Protein AF-B4VHU5-F1 (afdb_monomer_lite)

Structure (mmCIF, N/CA/C/O backbone):
data_AF-B4VHU5-F1
#
_entry.id   AF-B4VHU5-F1
#
loop_
_atom_site.group_PDB
_atom_site.id
_atom_site.type_symbol
_atom_site.label_atom_id
_atom_site.label_alt_id
_atom_site.label_comp_id
_atom_site.label_asym_id
_atom_site.label_entity_id
_atom_site.label_seq_id
_atom_site.pdbx_PDB_ins_code
_atom_site.Cartn_x
_atom_site.Cartn_y
_atom_site.Cartn_z
_atom_site.occupancy
_atom_site.B_iso_or_equiv
_atom_site.auth_seq_id
_atom_site.auth_comp_id
_atom_site.auth_asym_id
_atom_site.auth_atom_id
_atom_site.pdbx_PDB_model_num
ATOM 1 N N . MET A 1 1 ? -11.933 -11.400 8.853 1.00 44.72 1 MET A N 1
ATOM 2 C CA . MET A 1 1 ? -11.392 -10.471 7.839 1.00 44.72 1 MET A CA 1
ATOM 3 C C . MET A 1 1 ? -11.579 -9.081 8.429 1.00 44.72 1 MET A C 1
ATOM 5 O O . MET A 1 1 ? -12.716 -8.769 8.742 1.00 44.72 1 MET A O 1
ATOM 9 N N . GLY A 1 2 ? -10.499 -8.368 8.773 1.00 59.31 2 GLY A N 1
ATOM 10 C CA . GLY A 1 2 ? -10.537 -7.180 9.658 1.00 59.31 2 GLY A CA 1
ATOM 11 C C . GLY A 1 2 ? -9.395 -7.075 10.688 1.00 59.31 2 GLY A C 1
ATOM 12 O O . GLY A 1 2 ? -9.429 -6.224 11.563 1.00 59.31 2 GLY A O 1
ATOM 13 N N . GLN A 1 3 ? -8.396 -7.965 10.651 1.00 72.31 3 GLN A N 1
ATOM 14 C CA . GLN A 1 3 ? -7.450 -8.165 11.766 1.00 72.31 3 GLN A CA 1
ATOM 15 C C . GLN A 1 3 ? -6.118 -7.408 11.619 1.00 72.31 3 GLN A C 1
ATOM 17 O O . GLN A 1 3 ? -5.117 -7.770 12.238 1.00 72.31 3 GLN A O 1
ATOM 22 N N . TRP A 1 4 ? -6.097 -6.328 10.835 1.00 75.06 4 TRP A N 1
ATOM 23 C CA . TRP A 1 4 ? -4.883 -5.534 10.619 1.00 75.06 4 TRP A CA 1
ATOM 24 C C . TRP A 1 4 ? -4.339 -4.937 11.929 1.00 75.06 4 TRP A C 1
ATOM 26 O O . TRP A 1 4 ? -3.128 -4.944 12.155 1.00 75.06 4 TRP A O 1
ATOM 36 N N . PHE A 1 5 ? -5.222 -4.516 12.843 1.00 68.38 5 PHE A N 1
ATOM 37 C CA . PHE A 1 5 ? -4.839 -4.058 14.187 1.00 68.38 5 PHE A CA 1
ATOM 38 C C . PHE A 1 5 ? -4.366 -5.185 15.113 1.00 68.38 5 PHE A C 1
ATOM 40 O O . PHE A 1 5 ? -3.559 -4.945 16.007 1.00 68.38 5 PHE A O 1
ATOM 47 N N . GLU A 1 6 ? -4.788 -6.424 14.864 1.00 70.94 6 GLU A N 1
ATOM 48 C CA . GLU A 1 6 ? -4.330 -7.617 15.591 1.00 70.94 6 GLU A CA 1
ATOM 49 C C . GLU A 1 6 ? -3.013 -8.178 15.025 1.00 70.94 6 GLU A C 1
ATOM 51 O O . GLU A 1 6 ? -2.548 -9.233 15.451 1.00 70.94 6 GLU A O 1
ATOM 56 N N . GLN A 1 7 ? -2.386 -7.462 14.082 1.00 67.25 7 GLN A N 1
ATOM 57 C CA . GLN A 1 7 ? -1.135 -7.840 13.422 1.00 67.25 7 GLN A CA 1
ATOM 58 C C . GLN A 1 7 ? -1.233 -9.117 12.567 1.00 67.25 7 GLN A C 1
ATOM 60 O O . GLN A 1 7 ? -0.220 -9.772 12.309 1.00 67.25 7 GLN A O 1
ATOM 65 N N . ILE A 1 8 ? -2.437 -9.460 12.106 1.00 68.69 8 ILE A N 1
ATOM 66 C CA . ILE A 1 8 ? -2.683 -10.586 11.202 1.00 68.69 8 ILE A CA 1
ATOM 67 C C . ILE A 1 8 ? -2.876 -10.018 9.796 1.00 68.69 8 ILE A C 1
ATOM 69 O O . ILE A 1 8 ? -3.797 -9.239 9.554 1.00 68.69 8 ILE A O 1
ATOM 73 N N . PHE A 1 9 ? -1.993 -10.408 8.877 1.00 74.12 9 PHE A N 1
ATOM 74 C CA . PHE A 1 9 ? -1.932 -9.874 7.516 1.00 74.12 9 PHE A CA 1
ATOM 75 C C . PHE A 1 9 ? -1.945 -10.998 6.483 1.00 74.12 9 PHE A C 1
ATOM 77 O O . PHE A 1 9 ? -1.502 -12.114 6.764 1.00 74.12 9 PHE A O 1
ATOM 84 N N . ASP A 1 10 ? -2.414 -10.674 5.280 1.00 74.25 10 ASP A N 1
ATOM 85 C CA . ASP A 1 10 ? -2.368 -11.580 4.135 1.00 74.25 10 ASP A CA 1
ATOM 86 C C . ASP A 1 10 ? -0.925 -11.815 3.645 1.00 74.25 10 ASP A C 1
ATOM 88 O O . ASP A 1 10 ? 0.012 -11.081 3.978 1.00 74.25 10 ASP A O 1
ATOM 92 N N . GLU A 1 11 ? -0.734 -12.856 2.833 1.00 74.44 11 GLU A N 1
ATOM 93 C CA . GLU A 1 11 ? 0.585 -13.266 2.347 1.00 74.44 11 GLU A CA 1
ATOM 94 C C . GLU A 1 11 ? 1.309 -12.137 1.582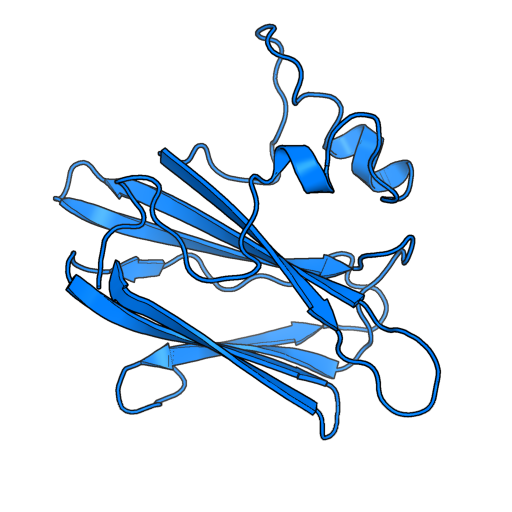 1.00 74.44 11 GLU A C 1
ATOM 96 O O . GLU A 1 11 ? 0.753 -11.476 0.699 1.00 74.44 11 GLU A O 1
ATOM 101 N N . GLY A 1 12 ? 2.584 -11.920 1.922 1.00 76.50 12 GLY A N 1
ATOM 102 C CA . GLY A 1 12 ? 3.466 -10.941 1.277 1.00 76.50 12 GLY A CA 1
ATOM 103 C C . GLY A 1 12 ? 3.525 -9.563 1.947 1.00 76.50 12 GLY A C 1
ATOM 104 O O . GLY A 1 12 ? 4.445 -8.801 1.646 1.00 76.50 12 GLY A O 1
ATOM 105 N N . TRP A 1 13 ? 2.625 -9.248 2.885 1.00 82.12 13 TRP A N 1
ATOM 106 C CA . TRP A 1 13 ? 2.737 -8.041 3.709 1.00 82.12 13 TRP A CA 1
ATOM 107 C C . TRP A 1 13 ? 3.826 -8.208 4.766 1.00 82.12 13 TRP A C 1
ATOM 109 O O . TRP A 1 13 ? 3.821 -9.159 5.547 1.00 82.12 13 TRP A O 1
ATOM 119 N N . GLN A 1 14 ? 4.765 -7.269 4.812 1.00 76.38 14 GLN A N 1
ATOM 120 C CA . GLN A 1 14 ? 5.842 -7.271 5.798 1.00 76.38 14 GLN A CA 1
ATOM 121 C C . GLN A 1 14 ? 5.912 -5.926 6.519 1.00 76.38 14 GLN A C 1
ATOM 123 O O . GLN A 1 14 ? 5.359 -4.908 6.084 1.00 76.38 14 GLN A O 1
ATOM 128 N N . ALA A 1 15 ? 6.587 -5.938 7.664 1.00 73.31 15 ALA A N 1
ATOM 129 C CA . ALA A 1 15 ? 6.862 -4.731 8.419 1.00 73.31 15 ALA A CA 1
ATOM 130 C C . ALA A 1 15 ? 7.747 -3.798 7.579 1.00 73.31 15 ALA A C 1
ATOM 132 O O . ALA A 1 15 ? 8.679 -4.250 6.906 1.00 73.31 15 ALA A O 1
ATOM 133 N N . ILE A 1 16 ? 7.438 -2.504 7.589 1.00 66.69 16 ILE A N 1
ATOM 134 C CA . ILE A 1 16 ? 8.125 -1.514 6.756 1.00 66.69 16 ILE A CA 1
ATOM 135 C C . ILE A 1 16 ? 9.640 -1.506 7.025 1.00 66.69 16 ILE A C 1
ATOM 137 O O . ILE A 1 16 ? 10.455 -1.389 6.117 1.00 66.69 16 ILE A O 1
ATOM 141 N N . GLU A 1 17 ? 10.061 -1.786 8.251 1.00 62.41 17 GLU A N 1
ATOM 142 C CA . GLU A 1 17 ? 11.464 -1.871 8.648 1.00 62.41 17 GLU A CA 1
ATOM 143 C C . GLU A 1 17 ? 12.240 -2.943 7.865 1.00 62.41 17 GLU A C 1
ATOM 145 O O . GLU A 1 17 ? 13.451 -2.815 7.690 1.00 62.41 17 GLU A O 1
ATOM 150 N N . GLN A 1 18 ? 11.574 -3.978 7.346 1.00 61.12 18 GLN A N 1
ATOM 151 C CA . GLN A 1 18 ? 12.217 -5.003 6.514 1.00 61.12 18 GLN A CA 1
ATOM 152 C C . GLN A 1 18 ? 12.543 -4.484 5.108 1.00 61.12 18 GLN A C 1
ATOM 154 O O . GLN A 1 18 ? 13.544 -4.893 4.519 1.00 61.12 18 GLN A O 1
ATOM 159 N N . PHE A 1 19 ? 11.761 -3.529 4.599 1.00 59.94 19 PHE A N 1
ATOM 160 C CA . PHE A 1 19 ? 12.010 -2.881 3.310 1.00 59.94 19 PHE A CA 1
ATOM 161 C C . PHE A 1 19 ? 12.946 -1.678 3.425 1.00 59.94 19 PHE A C 1
ATOM 163 O O . PHE A 1 19 ? 13.683 -1.401 2.480 1.00 59.94 19 PHE A O 1
ATOM 170 N N . PHE A 1 20 ? 12.945 -0.981 4.567 1.00 54.59 20 PHE A N 1
ATOM 171 C CA . PHE A 1 20 ? 13.621 0.312 4.747 1.00 54.59 20 PHE A CA 1
ATOM 172 C C . PHE A 1 20 ? 14.751 0.306 5.802 1.00 54.59 20 PHE A C 1
ATOM 174 O O . PHE A 1 20 ? 15.455 1.301 5.956 1.00 54.59 20 PHE A O 1
ATOM 181 N N . GLY A 1 21 ? 14.982 -0.807 6.507 1.00 46.97 21 GLY A N 1
ATOM 182 C CA . GLY A 1 21 ? 16.056 -0.953 7.498 1.00 46.97 21 GLY A CA 1
ATOM 183 C C . GLY A 1 21 ? 17.468 -0.968 6.894 1.00 46.97 21 GLY A C 1
ATOM 184 O O . GLY A 1 21 ? 17.650 -0.977 5.681 1.00 46.97 21 GLY A O 1
ATOM 185 N N . ALA A 1 22 ? 18.509 -1.025 7.734 1.00 42.66 22 ALA A N 1
ATOM 186 C CA . ALA A 1 22 ? 19.926 -0.889 7.341 1.00 42.66 22 ALA A CA 1
ATOM 187 C C . ALA A 1 22 ? 20.435 -1.864 6.243 1.00 42.66 22 ALA A C 1
ATOM 189 O O . ALA A 1 22 ? 21.514 -1.657 5.687 1.00 42.66 22 ALA A O 1
ATOM 190 N N . LYS A 1 23 ? 19.665 -2.912 5.916 1.00 40.66 23 LYS A N 1
ATOM 191 C CA . LYS A 1 23 ? 19.915 -3.880 4.830 1.00 40.66 23 LYS A CA 1
ATOM 192 C C . LYS A 1 23 ? 19.013 -3.680 3.598 1.00 40.66 23 LYS A C 1
ATOM 194 O O . LYS A 1 23 ? 18.921 -4.567 2.759 1.00 40.66 23 LYS A O 1
ATOM 199 N N . SER A 1 24 ? 18.338 -2.540 3.496 1.00 47.16 24 SER A N 1
ATOM 200 C CA . SER A 1 24 ? 17.478 -2.176 2.373 1.00 47.16 24 SER A CA 1
ATOM 201 C C . SER A 1 24 ? 18.286 -1.923 1.094 1.00 47.16 24 SER A C 1
ATOM 203 O O . SER A 1 24 ? 19.300 -1.217 1.131 1.00 47.16 24 SER A O 1
ATOM 205 N N . ASN A 1 25 ? 17.793 -2.446 -0.035 1.00 46.44 25 ASN A N 1
ATOM 206 C CA . ASN A 1 25 ? 18.274 -2.164 -1.396 1.00 46.44 25 ASN A CA 1
ATOM 207 C C . ASN A 1 25 ? 17.770 -0.812 -1.948 1.00 46.44 25 ASN A C 1
ATOM 209 O O . ASN A 1 25 ? 17.929 -0.535 -3.136 1.00 46.44 25 ASN A O 1
ATOM 213 N N . LEU A 1 26 ? 17.136 0.027 -1.123 1.00 49.34 26 LEU A N 1
ATOM 214 C CA . LEU A 1 26 ? 16.721 1.368 -1.527 1.00 49.34 26 LEU A CA 1
ATOM 215 C C . LEU A 1 26 ? 17.926 2.299 -1.652 1.00 49.34 26 LEU A C 1
ATOM 217 O O . LEU A 1 26 ? 18.877 2.242 -0.864 1.00 49.34 26 LEU A O 1
ATOM 221 N N . GLN A 1 27 ? 17.868 3.167 -2.662 1.00 47.06 27 GLN A N 1
ATOM 222 C CA . GLN A 1 27 ? 18.953 4.087 -2.972 1.00 47.06 27 GLN A CA 1
ATOM 223 C C . GLN A 1 27 ? 19.220 5.085 -1.827 1.00 47.06 27 GLN A C 1
ATOM 225 O O . GLN A 1 27 ? 18.306 5.442 -1.077 1.00 47.06 27 GLN A O 1
ATOM 230 N N . PRO A 1 28 ? 20.462 5.590 -1.697 1.00 49.22 28 PRO A N 1
ATOM 231 C CA . PRO A 1 28 ? 20.872 6.486 -0.616 1.00 49.22 28 PRO A CA 1
ATOM 232 C C . PRO A 1 28 ? 20.024 7.756 -0.449 1.00 49.22 28 PRO A C 1
ATOM 234 O O . PRO A 1 28 ? 19.904 8.226 0.681 1.00 49.22 28 PRO A O 1
ATOM 237 N N . GLN A 1 29 ? 19.406 8.288 -1.516 1.00 47.56 29 GLN A N 1
ATOM 238 C CA . GLN A 1 29 ? 18.503 9.446 -1.401 1.00 47.56 29 GLN A CA 1
ATOM 239 C C . GLN A 1 29 ? 17.290 9.162 -0.504 1.00 47.56 29 GLN A C 1
ATOM 241 O O . GLN A 1 29 ? 16.906 10.009 0.294 1.00 47.56 29 GLN A O 1
ATOM 246 N N . PHE A 1 30 ? 16.774 7.931 -0.546 1.00 49.59 30 PHE A N 1
ATOM 247 C CA . PHE A 1 30 ? 15.688 7.483 0.315 1.00 49.59 30 PHE A CA 1
ATOM 248 C C . PHE A 1 30 ? 16.215 7.145 1.711 1.00 49.59 30 PHE A C 1
ATOM 250 O O . PHE A 1 30 ? 15.552 7.429 2.697 1.00 49.59 30 PHE A O 1
ATOM 257 N N . ARG A 1 31 ? 17.453 6.635 1.840 1.00 49.38 31 ARG A N 1
ATOM 258 C CA . ARG A 1 31 ? 18.077 6.431 3.162 1.00 49.38 31 ARG A CA 1
ATOM 259 C C . ARG A 1 31 ? 18.261 7.730 3.937 1.00 49.38 31 ARG A C 1
ATOM 261 O O . ARG A 1 31 ? 18.104 7.687 5.143 1.00 49.38 31 ARG A O 1
ATOM 268 N N . GLY A 1 32 ? 18.593 8.854 3.300 1.00 40.75 32 GLY A N 1
AT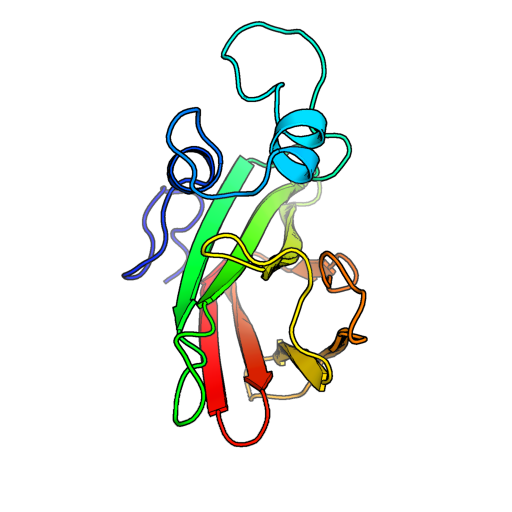OM 269 C CA . GLY A 1 32 ? 18.723 10.152 3.982 1.00 40.75 32 GLY A CA 1
ATOM 270 C C . GLY A 1 32 ? 17.390 10.685 4.518 1.00 40.75 32 GLY A C 1
ATOM 271 O O . GLY A 1 32 ? 17.342 11.223 5.620 1.00 40.75 32 GLY A O 1
ATOM 272 N N . GLU A 1 33 ? 16.304 10.457 3.780 1.00 42.50 33 GLU A N 1
ATOM 273 C CA . GLU A 1 33 ? 14.935 10.770 4.212 1.00 42.50 33 GLU A CA 1
ATOM 274 C C . GLU A 1 33 ? 14.384 9.772 5.251 1.00 42.50 33 GLU A C 1
ATOM 276 O O . GLU A 1 33 ? 13.512 10.122 6.046 1.00 42.50 33 GLU A O 1
ATOM 281 N N . LEU A 1 34 ? 14.931 8.550 5.290 1.00 46.25 34 LEU A N 1
ATOM 282 C CA . LEU A 1 34 ? 14.519 7.442 6.162 1.00 46.25 34 LEU A CA 1
ATOM 283 C C . LEU A 1 34 ? 15.534 7.098 7.270 1.00 46.25 34 LEU A C 1
ATOM 285 O O . LEU A 1 34 ? 15.310 6.143 8.000 1.00 46.25 34 LEU A O 1
ATOM 289 N N . ALA A 1 35 ? 16.639 7.833 7.458 1.00 40.25 35 ALA A N 1
ATOM 290 C CA . ALA A 1 35 ? 17.738 7.507 8.398 1.00 40.25 35 ALA A CA 1
ATOM 291 C C . ALA A 1 35 ? 17.358 7.570 9.895 1.00 40.25 35 ALA A C 1
ATOM 293 O O . ALA A 1 35 ? 18.211 7.578 10.780 1.00 40.25 35 ALA A O 1
ATOM 294 N N . SER A 1 36 ? 16.071 7.618 10.186 1.00 42.44 36 SER A N 1
ATOM 295 C CA . SER A 1 36 ? 15.462 7.923 11.470 1.00 42.44 36 SER A CA 1
ATOM 296 C C . SER A 1 36 ? 14.620 6.776 12.028 1.00 42.44 36 SER A C 1
ATOM 298 O O . SER A 1 36 ? 14.157 6.872 13.158 1.00 42.44 36 SER A O 1
ATOM 300 N N . ILE A 1 37 ? 14.546 5.628 11.340 1.00 43.47 37 ILE A N 1
ATOM 301 C CA . ILE A 1 37 ? 13.929 4.382 11.854 1.00 43.47 37 ILE A CA 1
ATOM 302 C C . ILE A 1 37 ? 14.746 3.731 12.995 1.00 43.47 37 ILE A C 1
ATOM 304 O O . ILE A 1 37 ? 14.590 2.549 13.299 1.00 43.47 37 ILE A O 1
ATOM 308 N N . THR A 1 38 ? 15.679 4.465 13.611 1.00 38.75 38 THR A N 1
ATOM 309 C CA . THR A 1 38 ? 16.422 3.963 14.771 1.00 38.75 38 THR A CA 1
ATOM 310 C C . THR A 1 38 ? 15.565 4.070 16.036 1.00 38.75 38 THR A C 1
ATOM 312 O O . THR A 1 38 ? 14.769 4.998 16.159 1.00 38.75 38 THR A O 1
ATOM 315 N N . PRO A 1 39 ? 15.741 3.182 17.032 1.00 39.91 39 PRO A N 1
ATOM 316 C CA . PRO A 1 39 ? 14.866 3.096 18.209 1.00 39.91 39 PRO A CA 1
ATOM 317 C C . PRO A 1 39 ? 15.078 4.237 19.220 1.00 39.91 39 PRO A C 1
ATOM 319 O O . PRO A 1 39 ? 14.789 4.086 20.407 1.00 39.91 39 PRO A O 1
ATOM 322 N N . ARG A 1 40 ? 15.670 5.360 18.800 1.00 36.94 40 ARG A N 1
ATOM 323 C CA . ARG A 1 40 ? 16.177 6.394 19.697 1.00 36.94 40 ARG A CA 1
ATOM 324 C C . ARG A 1 40 ? 15.801 7.791 19.219 1.00 36.94 40 ARG A C 1
ATOM 326 O O .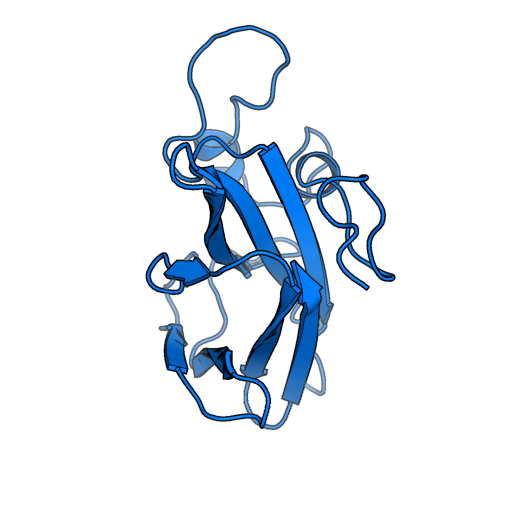 ARG A 1 40 ? 16.646 8.547 18.771 1.00 36.94 40 ARG A O 1
ATOM 333 N N . GLY A 1 41 ? 14.520 8.116 19.374 1.00 40.16 41 GLY A N 1
ATOM 334 C CA . GLY A 1 41 ? 14.066 9.420 19.873 1.00 40.16 41 GLY A CA 1
ATOM 335 C C . GLY A 1 41 ? 14.434 10.699 19.114 1.00 40.16 41 GLY A C 1
ATOM 336 O O . GLY A 1 41 ? 14.199 11.774 19.656 1.00 40.16 41 GLY A O 1
ATOM 337 N N . GLU A 1 42 ? 14.966 10.646 17.897 1.00 37.00 42 GLU A N 1
ATOM 338 C CA . GLU A 1 42 ? 15.358 11.849 17.161 1.00 37.00 42 GLU A CA 1
ATOM 339 C C . GLU A 1 42 ? 14.718 11.839 15.775 1.00 37.00 42 GLU A C 1
ATOM 341 O O . GLU A 1 42 ? 15.161 11.147 14.864 1.00 37.00 42 GLU A O 1
ATOM 346 N N . ARG A 1 43 ? 13.607 12.588 15.693 1.00 41.84 43 ARG A N 1
ATOM 347 C CA . ARG A 1 43 ? 12.839 12.988 14.505 1.00 41.84 43 ARG A CA 1
ATOM 348 C C . ARG A 1 43 ? 13.327 12.380 13.193 1.00 41.84 43 ARG A C 1
ATOM 350 O O . ARG A 1 43 ? 14.163 12.956 12.499 1.00 41.84 43 ARG A O 1
ATOM 357 N N . GLY A 1 44 ? 12.622 11.355 12.752 1.00 35.50 44 GLY A N 1
ATOM 358 C CA . GLY A 1 44 ? 12.347 11.298 11.336 1.00 35.50 44 GLY A CA 1
ATOM 359 C C . GLY A 1 44 ? 11.348 10.222 10.948 1.00 35.50 44 GLY A C 1
ATOM 360 O O . GLY A 1 44 ? 11.434 9.047 11.278 1.00 35.50 44 GLY A O 1
ATOM 361 N N . LEU A 1 45 ? 10.307 10.752 10.334 1.00 39.78 45 LEU A N 1
ATOM 362 C CA . LEU A 1 45 ? 9.772 10.407 9.035 1.00 39.78 45 LEU A CA 1
ATOM 363 C C . LEU A 1 45 ? 8.746 11.512 8.804 1.00 39.78 45 LEU A C 1
ATOM 365 O O . LEU A 1 45 ? 7.603 11.407 9.214 1.00 39.78 45 LEU A O 1
ATOM 369 N N . GLN A 1 46 ? 9.161 12.633 8.214 1.00 43.41 46 GLN A N 1
ATOM 370 C CA . GLN A 1 46 ? 8.199 13.664 7.790 1.00 43.41 46 GLN A CA 1
ATOM 371 C C . GLN A 1 46 ? 7.454 13.265 6.503 1.00 43.41 46 GLN A C 1
ATOM 373 O O . GLN A 1 46 ? 6.718 14.072 5.946 1.00 43.41 46 GLN A O 1
ATOM 378 N N . LEU A 1 47 ? 7.640 12.023 6.041 1.00 47.81 47 LEU A N 1
ATOM 379 C CA . LEU A 1 47 ? 7.051 11.485 4.817 1.00 47.81 47 LEU A CA 1
ATOM 380 C C . LEU A 1 47 ? 5.875 10.530 5.068 1.00 47.81 47 LEU A C 1
ATOM 382 O O . LEU A 1 47 ? 5.096 10.302 4.147 1.00 47.81 47 LEU A O 1
ATOM 386 N N . LEU A 1 48 ? 5.720 10.005 6.290 1.00 54.44 48 LEU A N 1
ATOM 387 C CA . LEU A 1 48 ? 4.649 9.079 6.671 1.00 54.44 48 LEU A CA 1
ATOM 388 C C . LEU A 1 48 ? 4.028 9.546 7.997 1.00 54.44 48 LEU A C 1
ATOM 390 O O . LEU A 1 48 ? 4.780 9.911 8.902 1.00 54.44 48 LEU A O 1
ATOM 394 N N . PRO A 1 49 ? 2.691 9.579 8.129 1.00 62.16 49 PRO A N 1
ATOM 395 C CA . PRO A 1 49 ? 2.057 9.933 9.394 1.00 62.16 49 PRO A CA 1
ATOM 396 C C . PRO A 1 49 ? 2.390 8.895 10.475 1.00 62.16 49 PRO A C 1
ATOM 398 O O . PRO A 1 49 ? 2.608 7.721 10.174 1.00 62.16 49 PRO A O 1
ATOM 401 N N . GLU A 1 50 ? 2.404 9.322 11.740 1.00 71.31 50 GLU A N 1
ATOM 402 C CA . GLU A 1 50 ? 2.421 8.388 12.868 1.00 71.31 50 GLU A CA 1
ATOM 403 C C . GLU A 1 50 ? 1.155 7.518 12.797 1.00 71.31 50 GLU A C 1
ATOM 405 O O . GLU A 1 50 ? 0.041 8.037 12.667 1.00 71.31 50 GLU A O 1
ATOM 410 N N . ALA A 1 51 ? 1.341 6.197 12.790 1.00 80.56 51 ALA A N 1
ATOM 411 C CA . ALA A 1 51 ? 0.281 5.234 12.527 1.00 80.56 51 ALA A CA 1
ATOM 412 C C . ALA A 1 51 ? 0.394 4.012 13.435 1.00 80.56 51 ALA A C 1
ATOM 414 O O . ALA A 1 51 ? 1.498 3.553 13.733 1.00 80.56 51 ALA A O 1
ATOM 415 N N . ASP A 1 52 ? -0.755 3.466 13.833 1.00 83.88 52 ASP A N 1
ATOM 416 C CA . ASP A 1 52 ? -0.838 2.286 14.701 1.00 83.88 52 ASP A CA 1
ATOM 417 C C . ASP A 1 52 ? -0.358 1.026 13.977 1.00 83.88 52 ASP A C 1
ATOM 419 O O . ASP A 1 52 ? 0.240 0.122 14.566 1.00 83.88 52 ASP A O 1
ATOM 423 N N . VAL A 1 53 ? -0.621 0.961 12.671 1.00 86.25 53 VAL A N 1
ATOM 424 C CA . VAL A 1 53 ? -0.208 -0.140 11.806 1.00 86.25 53 VAL A CA 1
ATOM 425 C C . VAL A 1 53 ? 0.412 0.434 10.547 1.00 86.25 53 VAL A C 1
ATOM 427 O O . VAL A 1 53 ? -0.200 1.243 9.863 1.00 86.25 53 VAL A O 1
ATOM 430 N N . MET A 1 54 ? 1.612 -0.029 10.200 1.00 86.19 54 MET A N 1
ATOM 431 C CA . MET A 1 54 ? 2.282 0.334 8.954 1.00 86.19 54 MET A CA 1
ATOM 432 C C . MET A 1 54 ? 2.888 -0.906 8.307 1.00 86.19 54 MET A C 1
ATOM 434 O O . MET A 1 54 ? 3.693 -1.622 8.916 1.00 86.19 54 MET A O 1
ATOM 438 N N . ARG A 1 55 ? 2.479 -1.189 7.073 1.00 85.38 55 ARG A N 1
ATOM 439 C CA . ARG A 1 55 ? 2.900 -2.371 6.320 1.00 85.38 55 ARG A CA 1
ATOM 440 C C . ARG A 1 55 ? 3.221 -2.018 4.888 1.00 85.38 55 ARG A C 1
ATOM 442 O O . ARG A 1 55 ? 2.658 -1.087 4.322 1.00 85.38 55 ARG A O 1
ATOM 449 N N . ALA A 1 56 ? 4.126 -2.792 4.310 1.00 87.12 56 ALA A N 1
ATOM 450 C CA . ALA A 1 56 ? 4.423 -2.708 2.897 1.00 87.12 56 ALA A CA 1
ATOM 451 C C . ALA A 1 56 ? 4.412 -4.096 2.254 1.00 87.12 56 ALA A C 1
ATOM 453 O O . ALA A 1 56 ? 4.647 -5.110 2.915 1.00 87.12 56 ALA A O 1
ATOM 454 N N . LYS A 1 57 ? 4.121 -4.130 0.959 1.00 88.06 57 LYS A N 1
ATOM 455 C CA . LYS A 1 57 ? 4.134 -5.329 0.127 1.00 88.06 57 LYS A CA 1
ATOM 456 C C . LYS A 1 57 ? 4.923 -5.033 -1.140 1.00 88.06 57 LYS A C 1
ATOM 458 O O . LYS A 1 57 ? 4.666 -4.032 -1.808 1.00 88.06 57 LYS A O 1
ATOM 463 N N . LEU A 1 58 ? 5.893 -5.888 -1.461 1.00 86.88 58 LEU A N 1
ATOM 464 C CA . LEU A 1 58 ? 6.569 -5.830 -2.757 1.00 86.88 58 LEU A CA 1
ATOM 465 C C . LEU A 1 58 ? 5.666 -6.450 -3.815 1.00 86.88 58 LEU A C 1
ATOM 467 O O . LEU A 1 58 ? 5.219 -7.585 -3.656 1.00 86.88 58 LEU A O 1
ATOM 471 N N . LEU A 1 59 ? 5.426 -5.705 -4.887 1.00 87.75 59 LEU A N 1
ATOM 472 C CA . LEU A 1 59 ? 4.658 -6.159 -6.035 1.00 87.75 59 LEU A CA 1
ATOM 473 C C . LEU A 1 59 ? 5.576 -6.222 -7.253 1.00 87.75 59 LEU A C 1
ATOM 475 O O . LEU A 1 59 ? 6.285 -5.257 -7.555 1.00 87.75 59 LEU A O 1
ATOM 479 N N . ASP A 1 60 ? 5.541 -7.356 -7.948 1.00 86.69 60 ASP A N 1
ATOM 480 C CA . ASP A 1 60 ? 6.232 -7.542 -9.219 1.00 86.69 60 ASP A CA 1
ATOM 481 C C . ASP A 1 60 ? 5.293 -7.172 -10.369 1.00 86.69 60 ASP A C 1
ATOM 483 O O . ASP A 1 60 ? 4.310 -7.864 -10.629 1.00 86.69 60 ASP A O 1
ATOM 487 N N . LEU A 1 61 ? 5.592 -6.068 -11.050 1.00 81.06 61 LEU A N 1
ATOM 488 C CA . LEU A 1 61 ? 4.857 -5.590 -12.222 1.00 81.06 61 LEU A CA 1
ATOM 489 C C . LEU A 1 61 ? 5.534 -6.023 -13.531 1.00 81.06 61 LEU A C 1
ATOM 491 O O . LEU A 1 61 ? 5.325 -5.407 -14.574 1.00 81.06 61 LEU A O 1
ATOM 495 N N . GLY A 1 62 ? 6.427 -7.009 -13.494 1.00 66.56 62 GLY A N 1
ATOM 496 C CA . GLY A 1 62 ? 7.220 -7.414 -14.643 1.00 66.56 62 GLY A CA 1
ATOM 497 C C . GLY A 1 62 ? 6.509 -8.413 -15.548 1.00 66.56 62 GLY A C 1
ATOM 498 O O . GLY A 1 62 ? 6.204 -9.517 -15.124 1.00 66.56 62 GLY A O 1
ATOM 499 N N . LEU A 1 63 ? 6.393 -8.083 -16.836 1.00 55.62 63 LEU A N 1
ATOM 500 C CA . LEU A 1 63 ? 6.484 -9.047 -17.938 1.00 55.62 63 LEU A CA 1
ATOM 501 C C . LEU A 1 63 ? 6.997 -8.307 -19.192 1.00 55.62 63 LEU A C 1
ATOM 503 O O . LEU A 1 63 ? 6.302 -7.465 -19.745 1.00 55.62 63 LEU A O 1
ATOM 507 N N . GLN A 1 64 ? 8.221 -8.648 -19.626 1.00 47.41 64 GLN A N 1
ATOM 508 C CA . GLN A 1 64 ? 8.888 -8.391 -20.929 1.00 47.41 64 GLN A CA 1
ATOM 509 C C . GLN A 1 64 ? 10.130 -7.473 -21.003 1.00 47.41 64 GLN A C 1
ATOM 511 O O . GLN A 1 64 ? 10.957 -7.730 -21.874 1.00 47.41 64 GLN A O 1
ATOM 516 N N . LEU A 1 65 ? 10.370 -6.491 -20.121 1.00 47.62 65 LEU A N 1
ATOM 517 C CA . LEU A 1 65 ? 11.573 -5.619 -20.223 1.00 47.62 65 LEU A CA 1
ATOM 518 C C . LEU A 1 65 ? 12.356 -5.408 -18.908 1.00 47.62 65 LEU A C 1
ATOM 520 O O . LEU A 1 65 ? 13.029 -4.396 -18.729 1.00 47.62 65 LEU A O 1
ATOM 524 N N . GLY A 1 66 ? 12.308 -6.386 -18.002 1.00 56.88 66 GLY A N 1
ATOM 525 C CA . GLY A 1 66 ? 13.037 -6.369 -16.729 1.00 56.88 66 GLY A CA 1
ATOM 526 C C . GLY A 1 66 ? 12.110 -6.434 -15.518 1.00 56.88 66 GLY A C 1
ATOM 527 O O . GLY A 1 66 ? 10.922 -6.130 -15.610 1.00 56.88 66 GLY A O 1
ATOM 528 N N . THR A 1 67 ? 12.653 -6.883 -14.389 1.00 61.31 67 THR A N 1
ATOM 529 C CA . THR A 1 67 ? 11.944 -6.995 -13.109 1.00 61.31 67 THR A CA 1
ATOM 530 C C . THR A 1 67 ? 11.615 -5.596 -12.587 1.00 61.31 67 THR A C 1
ATOM 532 O O . THR A 1 67 ? 12.476 -4.924 -12.025 1.00 61.31 67 THR A O 1
ATOM 535 N N . LYS A 1 68 ? 10.377 -5.136 -12.803 1.00 75.56 68 LYS A N 1
ATOM 536 C CA . LYS A 1 68 ? 9.881 -3.854 -12.290 1.00 75.56 68 LYS A CA 1
ATOM 537 C C . LYS A 1 68 ? 9.134 -4.094 -10.991 1.00 75.56 68 LYS A C 1
ATOM 539 O O . LYS A 1 68 ? 7.939 -4.366 -10.986 1.00 75.56 68 LYS A O 1
ATOM 544 N N . MET A 1 69 ? 9.871 -3.993 -9.895 1.00 82.88 69 MET A N 1
ATOM 545 C CA . MET A 1 69 ? 9.326 -4.137 -8.553 1.00 82.88 69 MET A CA 1
ATOM 546 C C . MET A 1 69 ? 8.942 -2.773 -7.994 1.00 82.88 69 MET A C 1
ATOM 548 O O . MET A 1 69 ? 9.680 -1.794 -8.134 1.00 82.88 69 MET A O 1
ATOM 552 N N . ILE A 1 70 ? 7.814 -2.729 -7.303 1.00 87.44 70 ILE A N 1
ATOM 553 C CA . ILE A 1 70 ? 7.385 -1.576 -6.514 1.00 87.44 70 ILE A CA 1
ATOM 554 C C . ILE A 1 70 ? 7.066 -2.021 -5.089 1.00 87.44 70 ILE A C 1
ATOM 556 O O . ILE A 1 70 ? 6.800 -3.197 -4.844 1.00 87.44 70 ILE A O 1
ATOM 560 N N . ALA A 1 71 ? 7.058 -1.083 -4.153 1.00 88.81 71 ALA A N 1
ATOM 561 C CA . ALA A 1 71 ? 6.552 -1.303 -2.807 1.00 88.81 71 ALA A CA 1
ATOM 562 C C . ALA A 1 71 ? 5.226 -0.553 -2.635 1.00 88.81 71 ALA A C 1
ATOM 564 O O . ALA A 1 71 ? 5.196 0.672 -2.756 1.00 88.81 71 ALA A O 1
ATOM 565 N N . LEU A 1 72 ? 4.147 -1.280 -2.347 1.00 92.31 72 LEU A N 1
ATOM 566 C CA . LEU A 1 72 ? 2.869 -0.723 -1.911 1.00 92.31 72 LEU A CA 1
ATOM 567 C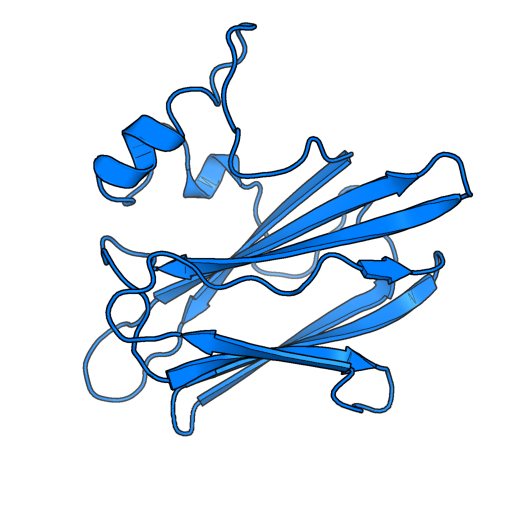 C . LEU A 1 72 ? 2.888 -0.599 -0.389 1.00 92.31 72 LEU A C 1
ATOM 569 O O . LEU A 1 72 ? 3.048 -1.601 0.301 1.00 92.31 72 LEU A O 1
ATOM 573 N N . LEU A 1 73 ? 2.721 0.611 0.127 1.00 90.88 73 LEU A N 1
ATOM 574 C CA . LEU A 1 73 ? 2.718 0.933 1.549 1.00 90.88 73 LEU A CA 1
ATOM 575 C C . LEU A 1 73 ? 1.311 1.321 1.987 1.00 90.88 73 LEU A C 1
ATOM 577 O O . LEU A 1 73 ? 0.659 2.136 1.334 1.00 90.88 73 LEU A O 1
ATOM 581 N N . VAL A 1 74 ? 0.877 0.765 3.114 1.00 91.06 74 VAL A N 1
ATOM 582 C CA . VAL A 1 74 ? -0.389 1.091 3.771 1.00 91.06 74 VAL A CA 1
ATOM 583 C C . VAL A 1 74 ? -0.119 1.377 5.244 1.00 91.06 74 VAL A C 1
ATOM 585 O O . VAL A 1 74 ? 0.487 0.564 5.947 1.00 91.06 74 VAL A O 1
ATOM 588 N N . ALA A 1 75 ? -0.578 2.535 5.704 1.00 89.94 75 ALA A N 1
ATOM 589 C CA . ALA A 1 75 ? -0.573 2.924 7.105 1.00 89.94 75 ALA A CA 1
ATOM 590 C C . ALA A 1 75 ? -2.004 3.200 7.582 1.00 89.94 75 ALA A C 1
ATOM 592 O O . ALA A 1 75 ? -2.795 3.808 6.855 1.00 89.94 75 ALA A O 1
ATOM 593 N N . LEU A 1 76 ? -2.326 2.720 8.784 1.00 90.19 76 LEU A N 1
ATOM 594 C CA . LEU A 1 76 ? -3.639 2.809 9.410 1.00 90.19 76 LEU A CA 1
ATOM 595 C C . LEU A 1 76 ? -3.512 3.397 10.813 1.00 90.19 76 LEU A C 1
ATOM 597 O O . LEU A 1 76 ? -2.668 2.955 11.597 1.00 90.19 76 LEU A O 1
ATOM 601 N N . THR A 1 77 ? -4.404 4.328 11.136 1.00 90.88 77 THR A N 1
ATOM 602 C CA . THR A 1 77 ? -4.492 4.958 12.459 1.00 90.88 77 THR A CA 1
ATOM 603 C C . THR A 1 77 ? -5.939 4.940 12.933 1.00 90.88 77 THR A C 1
ATOM 605 O O . THR A 1 77 ? -6.832 5.367 12.196 1.00 90.88 77 THR A O 1
ATOM 608 N N . GLN A 1 78 ? -6.181 4.457 14.149 1.00 90.38 78 GLN A N 1
ATOM 609 C CA . GLN A 1 78 ? -7.458 4.616 14.834 1.00 90.38 78 GLN A CA 1
ATOM 610 C C . GLN A 1 78 ? -7.584 6.054 15.320 1.00 90.38 78 GLN A C 1
ATOM 612 O O . GLN A 1 78 ? -6.778 6.562 16.099 1.00 90.38 78 GLN A O 1
ATOM 617 N N . GLU A 1 79 ? -8.619 6.725 14.846 1.00 90.44 79 GLU A N 1
ATOM 618 C CA . GLU A 1 79 ? -8.913 8.095 15.218 1.00 90.44 79 GLU A CA 1
ATOM 619 C C . GLU A 1 79 ? -9.762 8.136 16.490 1.00 90.44 79 GLU A C 1
ATOM 621 O O . GLU A 1 79 ? -10.480 7.197 16.837 1.00 90.44 79 GLU A O 1
ATOM 626 N N . THR A 1 80 ? -9.748 9.279 17.174 1.00 89.81 80 THR A N 1
ATOM 627 C CA . THR A 1 80 ? -10.560 9.485 18.384 1.00 89.81 80 THR A CA 1
ATOM 628 C C . THR A 1 80 ? -12.067 9.464 18.117 1.00 89.81 80 THR A C 1
ATOM 630 O O . THR A 1 80 ? -12.843 9.297 19.056 1.00 89.81 80 THR A O 1
ATOM 633 N N . ASP A 1 81 ? -12.487 9.620 16.857 1.00 92.19 81 ASP A N 1
ATOM 634 C CA . ASP A 1 81 ? -13.882 9.507 16.421 1.00 92.19 81 ASP A CA 1
ATOM 635 C C . ASP A 1 81 ? -14.309 8.062 16.099 1.00 92.19 81 ASP A C 1
ATOM 637 O O . ASP A 1 81 ? -15.454 7.844 15.710 1.00 92.19 81 ASP A O 1
ATOM 641 N N . GLY A 1 82 ? -13.420 7.080 16.291 1.00 88.62 82 GLY A N 1
ATOM 642 C CA . GLY A 1 82 ? -13.681 5.656 16.068 1.00 88.62 82 GLY A CA 1
ATOM 643 C C . GLY A 1 82 ? -13.475 5.189 14.626 1.00 88.62 82 GLY A C 1
ATOM 644 O O . GLY A 1 82 ? -13.543 3.987 14.371 1.00 88.62 82 GLY A O 1
ATOM 645 N N . ARG A 1 83 ? -13.192 6.102 13.689 1.00 94.19 83 ARG A N 1
ATOM 646 C CA . ARG A 1 83 ? -12.871 5.754 12.301 1.00 94.19 83 ARG A CA 1
ATOM 647 C C . ARG A 1 83 ? -11.404 5.388 12.143 1.00 94.19 83 ARG A C 1
ATOM 649 O O . ARG A 1 83 ? -10.558 5.700 12.979 1.00 94.19 83 ARG A O 1
ATOM 656 N N . ILE A 1 84 ? -11.100 4.762 11.017 1.00 92.94 84 ILE A N 1
ATOM 657 C CA . ILE A 1 84 ? -9.748 4.374 10.637 1.00 92.94 84 ILE A CA 1
ATOM 658 C C . ILE A 1 84 ? -9.278 5.307 9.530 1.00 92.94 84 ILE A C 1
ATOM 660 O O . ILE A 1 84 ? -9.852 5.331 8.439 1.00 92.94 84 ILE A O 1
ATOM 664 N N . SER A 1 85 ? -8.235 6.083 9.808 1.00 93.38 85 SER A N 1
ATOM 665 C CA . SER A 1 85 ? -7.515 6.853 8.796 1.00 93.38 85 SER A CA 1
ATOM 666 C C . SER A 1 85 ? -6.576 5.940 8.025 1.00 93.38 85 SER A C 1
ATOM 668 O O . SER A 1 85 ? -5.806 5.199 8.632 1.00 93.38 85 SER A O 1
ATOM 670 N N . LEU A 1 86 ? -6.607 6.031 6.696 1.00 92.75 86 LEU A N 1
ATOM 671 C CA . LEU A 1 86 ? -5.716 5.300 5.806 1.00 92.75 86 LEU A CA 1
ATOM 672 C C . LEU A 1 86 ? -4.831 6.228 4.991 1.00 92.75 86 LEU A C 1
ATOM 674 O O . LEU A 1 86 ? -5.259 7.251 4.440 1.00 92.75 86 LEU A O 1
ATOM 678 N N . PHE A 1 87 ? -3.588 5.790 4.863 1.00 92.19 87 PHE A N 1
ATOM 679 C CA . PHE A 1 87 ? -2.571 6.427 4.059 1.00 92.19 87 PHE A CA 1
ATOM 680 C C . PHE A 1 87 ? -1.892 5.383 3.176 1.00 92.19 87 PHE A C 1
ATOM 682 O O . PHE A 1 87 ? -1.374 4.382 3.669 1.00 92.19 87 PHE A O 1
ATOM 689 N N . VAL A 1 88 ? -1.932 5.606 1.862 1.00 93.81 88 VAL A N 1
ATOM 690 C CA . VAL A 1 88 ? -1.503 4.621 0.864 1.00 93.81 88 VAL A CA 1
ATOM 691 C C . VAL A 1 88 ? -0.541 5.261 -0.122 1.00 93.81 88 VAL A C 1
ATOM 693 O O . VAL A 1 88 ? -0.875 6.264 -0.761 1.00 93.81 88 VAL A O 1
ATOM 696 N N . GLN A 1 89 ? 0.630 4.648 -0.271 1.00 91.88 89 GLN A N 1
ATOM 697 C CA . GLN A 1 89 ? 1.693 5.097 -1.166 1.00 91.88 89 GLN A CA 1
ATOM 698 C C . GLN A 1 89 ? 2.266 3.951 -1.982 1.00 91.88 89 GLN A C 1
ATOM 700 O O . GLN A 1 89 ? 2.269 2.799 -1.555 1.00 91.88 89 GLN A O 1
ATOM 705 N N . VAL A 1 90 ? 2.817 4.292 -3.141 1.00 90.88 90 VAL A N 1
ATOM 706 C CA . VAL A 1 90 ? 3.626 3.383 -3.947 1.00 90.88 90 VAL A CA 1
ATOM 707 C C . VAL A 1 90 ? 5.001 3.994 -4.177 1.00 90.88 90 VAL A C 1
ATOM 709 O O . VAL A 1 90 ? 5.110 5.141 -4.613 1.00 90.88 90 VAL A O 1
ATOM 712 N N . TYR A 1 91 ? 6.038 3.203 -3.910 1.00 87.50 91 TYR A N 1
ATOM 713 C CA . TYR A 1 91 ? 7.443 3.555 -4.099 1.00 87.50 91 TYR A CA 1
ATOM 714 C C . TYR A 1 91 ? 8.121 2.644 -5.127 1.00 87.50 91 TYR A C 1
ATOM 716 O O . TYR A 1 91 ? 7.758 1.467 -5.236 1.00 87.50 91 TYR A O 1
ATOM 724 N N . PRO A 1 92 ? 9.131 3.146 -5.860 1.00 85.00 92 PRO A N 1
ATOM 725 C CA . PRO A 1 92 ? 10.008 2.287 -6.640 1.00 85.00 92 PRO A CA 1
ATOM 726 C C . PRO A 1 92 ? 10.779 1.350 -5.699 1.00 85.00 92 PRO A C 1
ATOM 728 O O . PRO A 1 92 ? 11.127 1.726 -4.578 1.00 85.00 92 PRO A O 1
ATOM 731 N N . ALA A 1 93 ? 11.047 0.122 -6.140 1.00 79.19 93 ALA A N 1
ATOM 732 C CA . ALA A 1 93 ? 11.812 -0.853 -5.369 1.00 79.19 93 ALA A CA 1
ATOM 733 C C . ALA A 1 93 ? 13.041 -1.354 -6.144 1.00 79.19 93 ALA A C 1
ATOM 735 O O . ALA A 1 93 ? 13.295 -0.958 -7.277 1.00 79.19 93 ALA A O 1
ATOM 736 N N . MET A 1 94 ? 13.830 -2.224 -5.502 1.00 71.81 94 MET A N 1
ATOM 737 C CA . MET A 1 94 ? 14.990 -2.904 -6.104 1.00 71.81 94 MET A CA 1
ATOM 738 C C . MET A 1 94 ? 16.044 -1.968 -6.715 1.00 71.81 94 MET A C 1
ATOM 740 O O . MET A 1 94 ? 16.722 -2.320 -7.675 1.00 71.81 94 MET A O 1
ATOM 744 N N . GLY A 1 95 ? 16.224 -0.791 -6.113 1.00 66.62 95 GLY A N 1
ATOM 745 C CA . GLY A 1 95 ? 17.257 0.154 -6.520 1.00 66.62 95 GLY A CA 1
ATOM 746 C C . GLY A 1 95 ? 16.852 1.082 -7.663 1.00 66.62 95 GLY A C 1
ATOM 747 O O . GLY A 1 95 ? 17.727 1.754 -8.192 1.00 66.62 95 GLY A O 1
ATOM 748 N N . GLU A 1 96 ? 15.570 1.176 -8.019 1.00 74.06 96 GLU A N 1
ATOM 749 C CA . GLU A 1 96 ? 15.054 2.194 -8.945 1.00 74.06 96 GLU A CA 1
ATOM 750 C C . GLU A 1 96 ? 14.868 3.559 -8.253 1.00 74.06 96 GLU A C 1
ATOM 752 O O . GLU A 1 96 ? 14.510 3.630 -7.076 1.00 74.06 96 GLU A O 1
ATOM 757 N N . SER A 1 97 ? 15.125 4.658 -8.975 1.00 77.12 97 SER A N 1
ATOM 758 C CA . SER A 1 97 ? 14.987 6.028 -8.430 1.00 77.12 97 SER A CA 1
ATOM 759 C C . SER A 1 97 ? 13.572 6.578 -8.553 1.00 77.12 97 SER A C 1
ATOM 761 O O . SER A 1 97 ? 13.168 7.428 -7.763 1.00 77.12 97 SER A O 1
ATOM 763 N N . TYR A 1 98 ? 12.854 6.142 -9.584 1.00 84.19 98 TYR A N 1
ATOM 764 C CA . TYR A 1 98 ? 11.588 6.722 -10.004 1.00 84.19 98 TYR A CA 1
ATOM 765 C C . TYR A 1 98 ? 10.614 5.614 -10.363 1.00 84.19 98 TYR A C 1
ATOM 767 O O . TYR A 1 98 ? 11.003 4.541 -10.831 1.00 84.19 98 TYR A O 1
ATOM 775 N N . LEU A 1 99 ? 9.333 5.892 -10.165 1.00 87.88 99 LEU A N 1
ATOM 776 C CA . LEU A 1 99 ? 8.278 5.030 -10.655 1.00 87.88 99 LEU A CA 1
ATOM 777 C C . LEU A 1 99 ? 8.285 5.008 -12.180 1.00 87.88 99 LEU A C 1
ATOM 779 O O . LEU A 1 99 ? 8.582 5.998 -12.852 1.00 87.88 99 LEU A O 1
ATOM 783 N N . SER A 1 100 ? 7.900 3.859 -12.731 1.00 88.88 100 SER A N 1
ATOM 784 C CA . SER A 1 100 ? 7.623 3.779 -14.162 1.00 88.88 100 SER A CA 1
ATOM 785 C C . SER A 1 100 ? 6.527 4.776 -14.517 1.00 88.88 100 SER A C 1
ATOM 787 O O . SER A 1 100 ? 5.568 4.850 -13.755 1.00 88.88 100 SER A O 1
ATOM 789 N N . PRO A 1 101 ? 6.635 5.520 -15.631 1.00 89.31 101 PRO A N 1
ATOM 790 C CA . PRO A 1 101 ? 5.566 6.409 -16.068 1.00 89.31 101 PRO A CA 1
ATOM 791 C C . PRO A 1 101 ? 4.286 5.611 -16.324 1.00 89.31 101 PRO A C 1
ATOM 793 O O . PRO A 1 101 ? 4.361 4.454 -16.747 1.00 89.31 101 PRO A O 1
ATOM 796 N N . HIS A 1 102 ? 3.135 6.245 -16.106 1.00 92.38 102 HIS A N 1
ATOM 797 C CA . HIS A 1 102 ? 1.811 5.647 -16.299 1.00 92.38 102 HIS A CA 1
ATOM 798 C C . HIS A 1 102 ? 1.477 4.500 -15.333 1.00 92.38 102 HIS A C 1
ATOM 800 O O . HIS A 1 102 ? 0.556 3.723 -15.588 1.00 92.38 102 HIS A O 1
ATOM 806 N N . LEU A 1 103 ? 2.206 4.387 -14.217 1.00 93.06 103 LEU A N 1
ATOM 807 C CA . LEU A 1 103 ? 1.822 3.512 -13.114 1.00 93.06 103 LEU A CA 1
ATOM 808 C C . LEU A 1 103 ? 0.626 4.134 -12.402 1.00 93.06 103 LEU A C 1
ATOM 810 O O . LEU A 1 103 ? 0.727 5.241 -11.876 1.00 93.06 103 LEU A O 1
ATOM 814 N N . LYS A 1 104 ? -0.486 3.413 -12.347 1.00 96.06 104 LYS A N 1
ATOM 815 C CA . LYS A 1 104 ? -1.703 3.860 -11.675 1.00 96.06 104 LYS A CA 1
ATOM 816 C C . LYS A 1 104 ? -1.850 3.179 -10.331 1.00 96.06 104 LYS A C 1
ATOM 818 O O . LYS A 1 104 ? -1.648 1.972 -10.229 1.00 96.06 104 LYS A O 1
ATOM 823 N N . LEU A 1 105 ? -2.245 3.951 -9.329 1.00 97.31 105 LEU A N 1
ATOM 824 C CA . LEU A 1 105 ? -2.712 3.480 -8.032 1.00 97.31 105 LEU A CA 1
ATOM 825 C C . LEU A 1 105 ? -4.162 3.930 -7.865 1.00 97.31 105 LEU A C 1
ATOM 827 O O . LEU A 1 105 ? -4.461 5.123 -7.940 1.00 97.31 105 LEU A O 1
ATOM 831 N N . ILE A 1 106 ? -5.052 2.970 -7.647 1.00 97.62 106 ILE A N 1
ATOM 832 C CA . ILE A 1 106 ? -6.499 3.162 -7.668 1.00 97.62 106 ILE A CA 1
ATOM 833 C C . ILE A 1 106 ? -7.089 2.616 -6.368 1.00 97.62 106 ILE A C 1
ATOM 835 O O . ILE A 1 106 ? -6.792 1.492 -5.974 1.00 97.62 106 ILE A O 1
ATOM 839 N N . LEU A 1 107 ? -7.935 3.406 -5.713 1.00 97.56 107 LEU A N 1
ATOM 840 C CA . LEU A 1 107 ? -8.798 2.970 -4.618 1.00 97.56 107 LEU A CA 1
ATOM 841 C C . LEU A 1 107 ? -10.182 2.659 -5.169 1.00 97.56 107 LEU A C 1
ATOM 843 O O . LEU A 1 107 ? -10.779 3.508 -5.836 1.00 97.56 107 LEU A O 1
ATOM 847 N N . GLN A 1 108 ? -10.711 1.493 -4.823 1.00 97.25 108 GLN A N 1
ATOM 848 C CA . GLN A 1 108 ? -12.052 1.068 -5.199 1.00 97.25 108 GLN A CA 1
ATOM 849 C C . GLN A 1 108 ? -12.886 0.721 -3.965 1.00 97.25 108 GLN A C 1
ATOM 851 O O . GLN A 1 108 ? -12.363 0.186 -2.987 1.00 97.25 108 GLN A O 1
ATOM 856 N N . SER A 1 109 ? -14.183 1.023 -4.012 1.00 93.69 109 SER A N 1
ATOM 857 C CA . SER A 1 109 ? -15.155 0.484 -3.055 1.00 93.69 109 SER A CA 1
ATOM 858 C C . SER A 1 109 ? -15.397 -1.004 -3.315 1.00 93.69 109 SER A C 1
ATOM 860 O O . SER A 1 109 ? -15.014 -1.526 -4.357 1.00 93.69 109 SER A O 1
ATOM 862 N N . ASP A 1 110 ? -16.093 -1.684 -2.412 1.00 86.31 110 ASP A N 1
ATOM 863 C CA . ASP A 1 110 ? -16.851 -2.898 -2.740 1.00 86.31 110 ASP A CA 1
ATOM 864 C C . ASP A 1 110 ? -18.263 -2.440 -3.168 1.00 86.31 110 ASP A C 1
ATOM 866 O O . ASP A 1 110 ? -18.991 -1.936 -2.306 1.00 86.31 110 ASP A O 1
ATOM 870 N N . PRO A 1 111 ? -18.623 -2.399 -4.477 1.00 88.06 111 PRO A N 1
ATOM 871 C CA . PRO A 1 111 ? -18.503 -3.477 -5.478 1.00 88.06 111 PRO A CA 1
ATOM 872 C C . PRO A 1 111 ? -17.505 -3.242 -6.641 1.00 88.06 111 PRO A C 1
ATOM 874 O O . PRO A 1 111 ? -17.670 -3.811 -7.722 1.00 88.06 111 PRO A O 1
ATOM 877 N N . GLY A 1 112 ? -16.496 -2.389 -6.468 1.00 89.94 112 GLY A N 1
ATOM 878 C CA . GLY A 1 112 ? -15.436 -2.119 -7.453 1.00 89.94 112 GLY A CA 1
ATOM 879 C C . GLY A 1 112 ? -15.474 -0.723 -8.084 1.00 89.94 112 GLY A C 1
ATOM 880 O O . GLY A 1 112 ? -14.805 -0.484 -9.090 1.00 89.94 112 GLY A O 1
ATOM 881 N N . GLU A 1 113 ? -16.257 0.211 -7.538 1.00 95.38 113 GLU A N 1
ATOM 882 C CA . GLU A 1 113 ? -16.314 1.587 -8.044 1.00 95.38 113 GLU A CA 1
ATOM 883 C C . GLU A 1 113 ? -15.019 2.334 -7.715 1.00 95.38 113 GLU A C 1
ATOM 885 O O . GLU A 1 113 ? -14.576 2.333 -6.569 1.00 95.38 113 GLU A O 1
ATOM 890 N N . VAL A 1 114 ? -14.426 3.010 -8.702 1.00 96.75 114 VAL A N 1
ATOM 891 C CA . VAL A 1 114 ? -13.216 3.816 -8.501 1.00 96.75 114 VAL A CA 1
ATOM 892 C C . VAL A 1 114 ? -13.541 5.059 -7.674 1.00 96.75 114 VAL A C 1
ATOM 894 O O . VAL A 1 114 ? -14.208 5.978 -8.143 1.00 96.75 114 VAL A O 1
ATOM 897 N N . LEU A 1 115 ? -13.013 5.109 -6.453 1.00 96.56 115 LEU A N 1
ATOM 898 C CA . LEU A 1 115 ? -13.163 6.240 -5.537 1.00 96.56 115 LEU A CA 1
ATOM 899 C C . LEU A 1 115 ? -12.036 7.263 -5.702 1.00 96.56 115 LEU A C 1
ATOM 901 O O . LEU A 1 115 ? -12.250 8.469 -5.561 1.00 96.56 115 LEU A O 1
ATOM 905 N N . GLN A 1 116 ? -10.816 6.790 -5.968 1.00 97.69 116 GLN A N 1
ATOM 906 C CA . GLN A 1 116 ? -9.650 7.635 -6.219 1.00 97.69 116 GLN A CA 1
ATOM 907 C C . GLN A 1 116 ? -8.680 6.958 -7.188 1.00 97.69 116 GLN A C 1
ATOM 909 O O . GLN A 1 116 ? -8.533 5.743 -7.172 1.00 97.69 116 GLN A O 1
ATOM 914 N N . GLU A 1 117 ? -7.966 7.760 -7.972 1.00 97.56 117 GLU A N 1
ATOM 915 C CA . GLU A 1 117 ? -6.905 7.311 -8.873 1.00 97.56 117 GLU A CA 1
ATOM 916 C C . GLU A 1 117 ? -5.783 8.353 -8.888 1.00 97.56 117 GLU A C 1
ATOM 918 O O . GLU A 1 117 ? -6.037 9.563 -8.896 1.00 97.56 117 GLU A O 1
ATOM 923 N N . VAL A 1 118 ? -4.541 7.878 -8.886 1.00 97.00 118 VAL A N 1
ATOM 924 C CA . VAL A 1 118 ? -3.340 8.679 -9.125 1.00 97.00 118 VAL A CA 1
ATOM 925 C C . VAL A 1 118 ? -2.435 7.941 -10.103 1.00 97.00 118 VAL A C 1
ATOM 927 O O . VAL A 1 118 ? -2.316 6.719 -10.046 1.00 97.00 118 VAL A O 1
ATOM 930 N N . GLU A 1 119 ? -1.795 8.685 -10.999 1.00 96.69 119 GLU A N 1
ATOM 931 C CA . GLU A 1 119 ? -0.906 8.151 -12.027 1.00 96.69 119 GLU A CA 1
ATOM 932 C C . GLU A 1 119 ? 0.485 8.770 -11.887 1.00 96.69 119 GLU A C 1
ATOM 934 O O . GLU A 1 119 ? 0.621 9.984 -11.712 1.00 96.69 119 GLU A O 1
ATOM 939 N N . SER A 1 120 ? 1.520 7.936 -11.958 1.00 93.44 120 SER A N 1
ATOM 940 C CA . SER A 1 120 ? 2.905 8.383 -11.925 1.00 93.44 120 SER A CA 1
ATOM 941 C C . SER A 1 120 ? 3.317 9.044 -13.235 1.00 93.44 120 SER A C 1
ATOM 943 O O . SER A 1 120 ? 3.003 8.630 -14.356 1.00 93.44 120 SER A O 1
ATOM 945 N N . ARG A 1 121 ? 4.157 10.049 -13.076 1.00 87.31 121 ARG A N 1
ATOM 946 C CA . ARG A 1 121 ? 4.943 10.692 -14.116 1.00 87.31 121 ARG A CA 1
ATOM 947 C C . ARG A 1 121 ? 6.337 10.075 -14.046 1.00 87.31 121 ARG A C 1
ATOM 949 O O . ARG A 1 121 ? 6.787 9.694 -12.972 1.00 87.31 121 ARG A O 1
ATOM 956 N N . GLY A 1 122 ? 7.061 9.988 -15.161 1.00 76.94 122 GLY A N 1
ATOM 957 C CA . GLY A 1 122 ? 8.359 9.284 -15.231 1.00 76.94 122 GLY A CA 1
ATOM 958 C C . GLY A 1 122 ? 9.500 9.828 -14.347 1.00 76.94 122 GLY A C 1
ATOM 959 O O . GLY A 1 122 ? 10.629 9.372 -14.478 1.00 76.94 122 GLY A O 1
ATOM 960 N N . GLN A 1 123 ? 9.231 10.813 -13.485 1.00 83.94 123 GLN A N 1
ATOM 961 C CA . GLN A 1 123 ? 10.149 11.387 -12.495 1.00 83.94 123 GLN A CA 1
ATOM 962 C C . GLN A 1 123 ? 9.558 11.382 -11.074 1.00 83.94 123 GLN A C 1
ATOM 964 O O . GLN A 1 123 ? 10.141 11.964 -10.159 1.00 83.94 123 GLN A O 1
ATOM 969 N N . ASP A 1 124 ? 8.398 10.754 -10.869 1.00 84.50 124 ASP A N 1
ATOM 970 C CA . ASP A 1 124 ? 7.793 10.650 -9.548 1.00 84.50 124 ASP A CA 1
ATOM 971 C C . ASP A 1 124 ? 8.555 9.612 -8.718 1.00 84.50 124 ASP A C 1
ATOM 973 O O . ASP A 1 124 ? 8.674 8.443 -9.085 1.00 84.50 124 ASP A O 1
ATOM 977 N N . VAL A 1 125 ? 9.081 10.056 -7.579 1.00 83.94 125 VAL A N 1
ATOM 978 C CA . VAL A 1 125 ? 9.757 9.203 -6.588 1.00 83.94 125 VAL A CA 1
ATOM 979 C C . VAL A 1 125 ? 8.765 8.396 -5.742 1.00 83.94 125 VAL A C 1
ATOM 981 O O . VAL A 1 125 ? 9.149 7.421 -5.105 1.00 83.94 125 VAL A O 1
ATOM 984 N N . CYS A 1 126 ? 7.492 8.798 -5.743 1.00 88.00 126 CYS A N 1
ATOM 985 C CA . CYS A 1 126 ? 6.352 8.054 -5.220 1.00 88.00 126 CYS A CA 1
ATOM 986 C C . CYS A 1 126 ? 5.044 8.627 -5.785 1.00 88.00 126 CYS A C 1
ATOM 988 O O . CYS A 1 126 ? 5.007 9.770 -6.248 1.00 88.00 126 CYS A O 1
ATOM 990 N N . ILE A 1 127 ? 3.967 7.849 -5.711 1.00 92.19 127 ILE A N 1
ATOM 991 C CA . ILE A 1 127 ? 2.591 8.334 -5.884 1.00 92.19 127 ILE A CA 1
ATOM 992 C C . ILE A 1 127 ? 1.768 7.969 -4.655 1.00 92.19 127 ILE A C 1
ATOM 994 O O . ILE A 1 127 ? 2.045 6.976 -3.981 1.00 92.19 127 ILE A O 1
ATOM 998 N N . GLN A 1 128 ? 0.751 8.776 -4.368 1.00 93.56 128 GLN A N 1
ATOM 999 C CA . GLN A 1 128 ? -0.047 8.661 -3.156 1.00 93.56 128 GLN A CA 1
ATOM 1000 C C . GLN A 1 128 ? -1.512 8.992 -3.433 1.00 93.56 128 GLN A C 1
ATOM 1002 O O . GLN A 1 128 ? -1.818 9.945 -4.153 1.00 93.56 128 GLN A O 1
ATOM 1007 N N . LEU A 1 129 ? -2.413 8.244 -2.802 1.00 95.31 129 LEU A N 1
ATOM 1008 C CA . LEU A 1 129 ? -3.828 8.602 -2.739 1.00 95.31 129 LEU A CA 1
ATOM 1009 C C . LEU A 1 129 ? -4.066 9.777 -1.777 1.00 95.31 129 LEU A C 1
ATOM 1011 O O . LEU A 1 129 ? -3.307 10.019 -0.834 1.00 95.31 129 LEU A O 1
ATOM 1015 N N . ARG A 1 130 ? -5.158 10.520 -1.967 1.00 94.44 130 ARG A N 1
ATOM 1016 C CA . ARG A 1 130 ? -5.560 11.492 -0.943 1.00 94.44 130 ARG A CA 1
ATOM 1017 C C . ARG A 1 130 ? -5.948 10.708 0.317 1.00 94.44 130 ARG A C 1
ATOM 1019 O O . ARG A 1 130 ? -6.752 9.781 0.186 1.00 94.44 130 ARG A O 1
ATOM 1026 N N . PRO A 1 131 ? -5.421 11.066 1.506 1.00 90.50 131 PRO A N 1
ATOM 1027 C CA . PRO A 1 131 ? -5.776 10.388 2.748 1.00 90.50 131 PRO A CA 1
ATOM 1028 C C . PRO A 1 131 ? -7.292 10.314 2.913 1.00 90.50 131 PRO A C 1
ATOM 1030 O O . PRO A 1 131 ? -8.004 11.275 2.607 1.00 90.50 131 PRO A O 1
ATOM 1033 N N . PHE A 1 132 ? -7.783 9.173 3.376 1.00 93.56 132 PHE A N 1
ATOM 1034 C CA . PHE A 1 132 ? -9.210 8.919 3.529 1.00 93.56 132 PHE A CA 1
ATOM 1035 C C . PHE A 1 132 ? -9.481 8.212 4.853 1.00 93.56 132 PHE A C 1
ATOM 1037 O O . PHE A 1 132 ? -8.577 7.639 5.456 1.00 93.56 132 PHE A O 1
ATOM 1044 N N . LYS A 1 133 ? -10.726 8.300 5.326 1.00 94.44 133 LYS A N 1
ATOM 1045 C CA . LYS A 1 133 ? -11.177 7.662 6.563 1.00 94.44 133 LYS A CA 1
ATOM 1046 C C . LYS A 1 133 ? -12.316 6.709 6.251 1.00 94.44 133 LYS A C 1
ATOM 1048 O O . LYS A 1 133 ? -13.173 7.051 5.434 1.00 94.44 133 LYS A O 1
ATOM 1053 N N . VAL A 1 134 ? -12.344 5.567 6.918 1.00 94.12 134 VAL A N 1
ATOM 1054 C CA . VAL A 1 134 ? -13.405 4.564 6.779 1.00 94.12 134 VAL A CA 1
ATOM 1055 C C . VAL A 1 134 ? -13.882 4.094 8.147 1.00 94.12 134 VAL A C 1
ATOM 1057 O O . VAL A 1 134 ? -13.183 4.259 9.146 1.00 94.12 134 VAL A O 1
ATOM 1060 N N . GLU A 1 135 ? -15.080 3.524 8.193 1.00 94.12 135 GLU A N 1
ATOM 1061 C CA . GLU A 1 135 ? -15.580 2.861 9.398 1.00 94.12 135 GLU A CA 1
ATOM 1062 C C . GLU A 1 135 ? -14.897 1.494 9.570 1.00 94.12 135 GLU A C 1
ATOM 1064 O O . GLU A 1 135 ? -14.576 0.850 8.564 1.00 94.12 135 GLU A O 1
ATOM 1069 N N . PRO A 1 136 ? -14.717 1.001 10.804 1.00 91.94 136 PRO A N 1
ATOM 1070 C CA . PRO A 1 136 ? -14.328 -0.386 11.032 1.00 91.94 136 PRO A CA 1
ATOM 1071 C C . PRO A 1 136 ? -15.306 -1.373 10.372 1.00 91.94 136 PRO A C 1
ATOM 1073 O O . PRO A 1 136 ? -16.522 -1.186 10.392 1.00 91.94 136 PRO A O 1
ATOM 1076 N N . GLY A 1 137 ? -14.774 -2.443 9.795 1.00 90.19 137 GLY A N 1
ATOM 1077 C CA . GLY A 1 137 ? -15.466 -3.398 8.935 1.00 90.19 137 GLY A CA 1
ATOM 1078 C C . GLY A 1 137 ? -15.616 -2.964 7.472 1.00 90.19 137 GLY A C 1
ATOM 1079 O O . GLY A 1 137 ? -16.269 -3.680 6.714 1.00 90.19 137 GLY A O 1
ATOM 1080 N N . THR A 1 138 ? -15.060 -1.823 7.041 1.00 92.94 138 THR A N 1
ATOM 1081 C CA . THR A 1 138 ? -15.222 -1.362 5.648 1.00 92.94 138 THR A CA 1
ATOM 1082 C C . THR A 1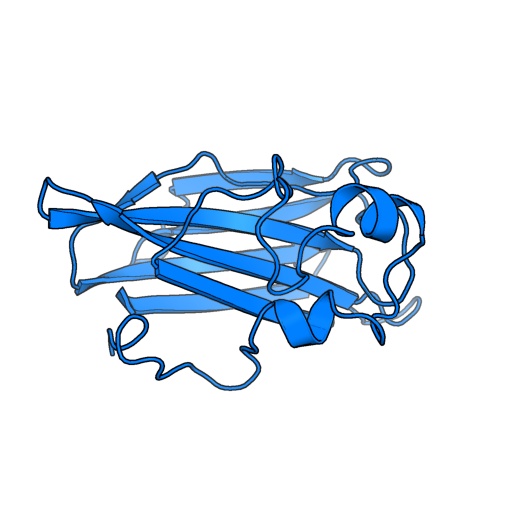 138 ? -14.389 -2.206 4.687 1.00 92.94 138 THR A C 1
ATOM 1084 O O . THR A 1 138 ? -13.190 -2.399 4.884 1.00 92.94 138 THR A O 1
ATOM 1087 N N . HIS A 1 139 ? -15.029 -2.649 3.603 1.00 93.81 139 HIS A N 1
ATOM 1088 C CA . HIS A 1 139 ? -14.399 -3.362 2.497 1.00 93.81 139 HIS A CA 1
ATOM 1089 C C . HIS A 1 139 ? -13.979 -2.385 1.393 1.00 93.81 139 HIS A C 1
ATOM 1091 O O . HIS A 1 139 ? -14.771 -1.544 0.960 1.00 93.81 139 HIS A O 1
ATOM 1097 N N . PHE A 1 140 ? -12.739 -2.498 0.925 1.00 94.56 140 PHE A N 1
ATOM 1098 C CA . PHE A 1 140 ? -12.223 -1.738 -0.216 1.00 94.56 140 PHE A CA 1
ATOM 1099 C C . PHE A 1 140 ? -11.077 -2.498 -0.889 1.00 94.56 140 PHE A C 1
ATOM 1101 O O . PHE A 1 140 ? -10.520 -3.435 -0.314 1.00 94.56 140 PHE A O 1
ATOM 1108 N N . SER A 1 141 ? -10.685 -2.086 -2.092 1.00 95.19 141 SER A N 1
ATOM 1109 C CA . SER A 1 141 ? -9.505 -2.630 -2.768 1.00 95.19 141 SER A CA 1
ATOM 1110 C C . SER A 1 141 ? -8.560 -1.540 -3.254 1.00 95.19 141 SER A C 1
ATOM 1112 O O . SER A 1 141 ? -8.968 -0.430 -3.604 1.00 95.19 141 SER A O 1
ATOM 1114 N N . LEU A 1 142 ? -7.270 -1.869 -3.268 1.00 96.12 142 LEU A N 1
ATOM 1115 C CA . LEU A 1 142 ? -6.226 -1.079 -3.904 1.00 96.12 142 LEU A CA 1
ATOM 1116 C C . LEU A 1 142 ? -5.759 -1.814 -5.150 1.00 96.12 142 LEU A C 1
ATOM 1118 O O . LEU A 1 142 ? -5.305 -2.954 -5.072 1.00 96.12 142 LEU A O 1
ATOM 1122 N N . GLN A 1 143 ? -5.854 -1.155 -6.294 1.00 95.88 143 GLN A N 1
ATOM 1123 C CA . GLN A 1 143 ? -5.431 -1.697 -7.573 1.00 95.88 143 GLN A CA 1
ATOM 1124 C C . GLN A 1 143 ? -4.228 -0.913 -8.095 1.00 95.88 143 GLN A C 1
ATOM 1126 O O . GLN A 1 143 ? -4.238 0.319 -8.137 1.00 95.88 143 GLN A O 1
ATOM 1131 N N . VAL A 1 144 ? -3.189 -1.636 -8.500 1.00 94.94 144 VAL A N 1
ATOM 1132 C CA . VAL A 1 144 ? -1.998 -1.090 -9.147 1.00 94.94 144 VAL A CA 1
ATOM 1133 C C . VAL A 1 144 ? -1.939 -1.576 -10.588 1.00 94.94 144 VAL A C 1
ATOM 1135 O O . VAL A 1 144 ? -1.970 -2.783 -10.828 1.00 94.94 144 VAL A O 1
ATOM 1138 N N . ILE A 1 145 ? -1.835 -0.645 -11.540 1.00 93.38 145 ILE A N 1
ATOM 1139 C CA . ILE A 1 145 ? -1.840 -0.948 -12.979 1.00 93.38 145 ILE A CA 1
ATOM 1140 C C . ILE A 1 145 ? -0.611 -0.351 -13.663 1.00 93.38 145 ILE A C 1
ATOM 1142 O O . ILE A 1 145 ? -0.319 0.831 -13.491 1.00 93.38 145 ILE A O 1
ATOM 1146 N N . LEU A 1 146 ? 0.075 -1.146 -14.487 1.00 90.44 146 LEU A N 1
ATOM 1147 C CA . LEU A 1 146 ? 1.136 -0.691 -15.386 1.00 90.44 146 LEU A CA 1
ATOM 1148 C C . LEU A 1 146 ? 1.004 -1.385 -16.748 1.00 90.44 146 LEU A C 1
ATOM 1150 O O . LEU A 1 146 ? 1.326 -2.565 -16.891 1.00 90.44 146 LEU A O 1
ATOM 1154 N N . GLY A 1 147 ? 0.552 -0.643 -17.762 1.00 87.44 147 GLY A N 1
ATOM 1155 C CA . GLY A 1 147 ? 0.231 -1.221 -19.070 1.00 87.44 147 GLY A CA 1
ATOM 1156 C C . GLY A 1 147 ? -0.900 -2.246 -18.951 1.00 87.44 147 GLY A C 1
ATOM 1157 O O . GLY A 1 147 ? -1.972 -1.919 -18.456 1.00 87.44 147 GLY A O 1
ATOM 1158 N N . GLU A 1 148 ? -0.639 -3.486 -19.365 1.00 85.94 148 GLU A N 1
ATOM 1159 C CA . GLU A 1 148 ? -1.601 -4.601 -19.303 1.00 85.94 148 GLU A CA 1
ATOM 1160 C C . GLU A 1 148 ? -1.602 -5.332 -17.947 1.00 85.94 148 GLU A C 1
ATOM 1162 O O . GLU A 1 148 ? -2.412 -6.229 -17.715 1.00 85.94 148 GLU A O 1
ATOM 1167 N N . ILE A 1 149 ? -0.669 -4.995 -17.051 1.00 87.38 149 ILE A N 1
ATOM 1168 C CA . ILE A 1 149 ? -0.522 -5.674 -15.762 1.00 87.38 149 ILE A CA 1
ATOM 1169 C C . ILE A 1 149 ? -1.365 -4.946 -14.730 1.00 87.38 149 ILE A C 1
ATOM 1171 O O . ILE A 1 149 ? -1.232 -3.737 -14.555 1.00 87.38 149 ILE A O 1
ATOM 1175 N N . SER A 1 150 ? -2.195 -5.705 -14.023 1.00 90.81 150 SER A N 1
ATOM 1176 C CA . SER A 1 150 ? -3.040 -5.220 -12.941 1.00 90.81 150 SER A CA 1
ATOM 1177 C C . SER A 1 150 ? -2.918 -6.150 -11.743 1.00 90.81 150 SER A C 1
ATOM 1179 O O . SER A 1 150 ? -3.181 -7.346 -11.857 1.00 90.81 150 SER A O 1
ATOM 1181 N N . ILE A 1 151 ? -2.583 -5.587 -10.589 1.00 91.75 151 ILE A N 1
ATOM 1182 C CA . ILE A 1 151 ? -2.559 -6.284 -9.303 1.00 91.75 151 ILE A CA 1
ATOM 1183 C C . ILE A 1 151 ? -3.575 -5.611 -8.390 1.00 91.75 151 ILE A C 1
ATOM 1185 O O . ILE A 1 151 ? -3.552 -4.392 -8.250 1.00 91.75 151 ILE A O 1
ATOM 1189 N N . THR A 1 152 ? -4.442 -6.398 -7.759 1.00 92.88 152 THR A N 1
ATOM 1190 C CA . THR A 1 152 ? -5.470 -5.893 -6.845 1.00 92.88 152 THR A CA 1
ATOM 1191 C C . THR A 1 152 ? -5.310 -6.541 -5.478 1.00 92.88 152 THR A C 1
ATOM 1193 O O . THR A 1 152 ? -5.345 -7.763 -5.361 1.00 92.88 152 THR A O 1
ATOM 1196 N N . GLU A 1 153 ? -5.181 -5.716 -4.445 1.00 92.19 153 GLU A N 1
ATOM 1197 C CA . GLU A 1 153 ? -5.173 -6.117 -3.039 1.00 92.19 153 GLU A CA 1
ATOM 1198 C C . GLU A 1 153 ? -6.513 -5.724 -2.410 1.00 92.19 153 GLU A C 1
ATOM 1200 O O . GLU A 1 153 ? -6.960 -4.586 -2.554 1.00 92.19 153 GLU A O 1
ATOM 1205 N N . SER A 1 154 ? -7.173 -6.664 -1.735 1.00 91.31 154 SER A N 1
ATOM 1206 C CA . SER A 1 154 ? -8.460 -6.427 -1.066 1.00 91.31 154 SER A CA 1
ATOM 1207 C C . SER A 1 154 ? -8.256 -6.272 0.434 1.00 91.31 154 SER A C 1
ATOM 1209 O O . SER A 1 154 ? -7.455 -6.989 1.027 1.00 91.31 154 SER A O 1
ATOM 1211 N N . PHE A 1 155 ? -8.998 -5.358 1.050 1.00 89.81 155 PHE A N 1
ATOM 1212 C CA . PHE A 1 155 ? -8.854 -5.006 2.455 1.00 89.81 155 PHE A CA 1
ATOM 1213 C C . PHE A 1 1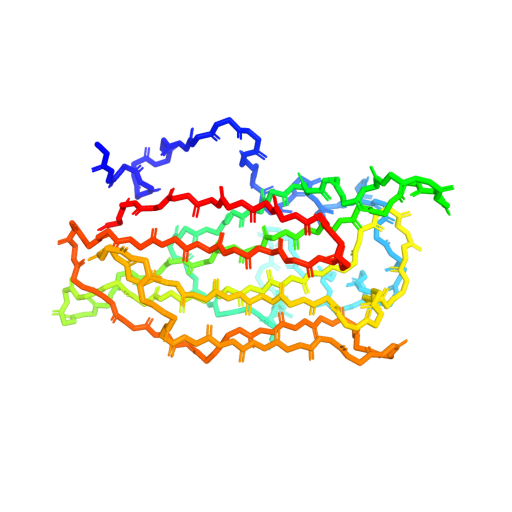55 ? -10.201 -5.035 3.164 1.00 89.81 155 PHE A C 1
ATOM 1215 O O . PHE A 1 155 ? -11.234 -4.663 2.607 1.00 89.81 155 PHE A O 1
ATOM 1222 N N . VAL A 1 156 ? -10.141 -5.441 4.430 1.00 90.06 156 VAL A N 1
ATOM 1223 C CA . VAL A 1 156 ? -11.181 -5.220 5.433 1.00 90.06 156 VAL A CA 1
ATOM 1224 C C . VAL A 1 156 ? -10.458 -4.688 6.655 1.00 90.06 156 VAL A C 1
ATOM 1226 O O . VAL A 1 156 ? -9.525 -5.345 7.135 1.00 90.06 156 VAL A O 1
ATOM 1229 N N . VAL A 1 157 ? -10.840 -3.500 7.108 1.00 85.25 157 VAL A N 1
ATOM 1230 C CA . VAL A 1 157 ? -10.173 -2.771 8.201 1.00 85.25 157 VAL A CA 1
ATOM 1231 C C . VAL A 1 157 ? -11.143 -2.462 9.309 1.00 85.25 157 VAL A C 1
ATOM 1233 O O . VAL A 1 157 ? -12.305 -2.184 8.964 1.00 85.25 157 VAL A O 1
#

pLDDT: mean 77.23, std 19.15, range [35.5, 97.69]

Radius of gyration: 15.51 Å; chains: 1; bounding box: 39×27×41 Å

Foldseek 3Di:
DQCQLVVDDDPQKDDVCVCLPPPHLEDVVVCVQVVPPDPDDDDHDPPDDDASGKIKGWDFQDDDDDGFIKIWIWGWHQDPVQKIKIWIKIATGNHDQAHCFQKKKFKAFVVGHTPWIDTGDRRHRMDITDIDIDHQQGKIWIWIDDPPDIDIDIDHD

InterPro domains:
  IPR014951 Protein of unknown function DUF1822 [PF08852] (48-156)

Sequence (157 aa):
MGQWFEQIFDEGWQAIEQFFGAKSNLQPQFRGELASITPRGERGLQLLPEADVMRAKLLDLGLQLGTKMIALLVALTQETDGRISLFVQVYPAMGESYLSPHLKLILQSDPGEVLQEVESRGQDVCIQLRPFKVEPGTHFSLQVILGEISITESFVV

Organism: NCBI:txid118168

Secondary structure (DSSP, 8-state):
---TTTT---TTEEEHHHHHSTT--S-HHHHHHHTT-SSSS----TTS---SEEEEEEEE--SSSS--EEEEEEEEEE-TTS-EEEEEEEEE-TT-SSPPTT-EEEEEETT--EEEEEE--TT-S-EEPPPEEE-TT-EEEEEEEETTEEEEEEEE-